Protein AF-A0A7C2ZSZ1-F1 (afdb_monomer)

Mean predicted aligned error: 20.66 Å

Foldseek 3Di:
DPPVVLVVQLVVLVVPHPNVVSVVVSVVVVVVVVVCVVPPDDDPDPVVVVVVLVVVLVVLVVVVVVLVVVVVVVVVVVVVVVVVVVVVVVVVVVVVPPDDDDPDDDDDDDPVVVPDPCVVVVVVVVVVVVVVVVVVVVVVCCVVVPPDDPDVVVVVSVVSVVCSVVVVVVSPD

Solvent-accessible surface area (backbone atoms only — not comparable to full-atom values): 10218 Å² total; per-residue (Å²): 124,69,66,68,57,52,52,54,52,45,57,54,34,50,74,80,36,56,72,67,57,21,50,50,51,52,52,50,52,51,52,52,53,49,50,49,65,77,55,58,78,78,78,75,56,67,66,61,52,50,51,52,50,50,54,50,53,53,53,51,52,54,51,50,54,54,53,50,51,56,50,51,54,53,52,52,51,52,52,51,50,52,52,50,52,53,54,51,52,52,53,57,56,61,70,66,66,76,71,91,74,83,88,73,92,69,97,70,85,68,73,74,73,76,73,62,96,53,60,72,60,53,53,51,50,50,54,50,51,48,53,51,49,53,50,52,51,50,52,49,48,43,66,70,71,47,84,81,82,55,67,69,55,51,56,49,52,51,50,51,50,51,48,50,54,63,50,51,62,72,72,71,116

Secondary structure (DSSP, 8-state):
-HHHHHHHHHHHHHHHS-HHHHHHHHHHHHHHHHHHHHSPPPPPPHHHHHHHHHHHHHHHHHHHHHHHHHHHHHHHHHHHHHHHHHHHHHHHHHHT-S------------GGGS--S-HHHHHHHHHHHHHHHHHHHHHHHHHHHT-SSSHHHHHHHHHHHHHHHHHHHHT--

Structure (mmCIF, N/CA/C/O backbone):
data_AF-A0A7C2ZSZ1-F1
#
_entry.id   AF-A0A7C2ZSZ1-F1
#
loop_
_atom_site.group_PDB
_atom_site.id
_atom_site.type_symbol
_atom_site.label_atom_id
_atom_site.label_alt_id
_atom_site.label_comp_id
_atom_site.label_asym_id
_atom_site.label_entity_id
_atom_site.label_seq_id
_atom_site.pdbx_PDB_ins_code
_atom_site.Cartn_x
_atom_site.Cartn_y
_atom_site.Cartn_z
_atom_site.occupancy
_atom_site.B_iso_or_equiv
_atom_site.auth_seq_id
_atom_site.auth_comp_id
_atom_site.auth_asym_id
_atom_site.auth_atom_id
_atom_site.pdbx_PDB_model_num
ATOM 1 N N . MET A 1 1 ? -9.958 -14.465 28.833 1.00 47.56 1 MET A N 1
ATOM 2 C CA . MET A 1 1 ? -8.990 -13.535 28.194 1.00 47.56 1 MET A CA 1
ATOM 3 C C . MET A 1 1 ? -9.354 -12.040 28.285 1.00 47.56 1 MET A C 1
ATOM 5 O O . MET A 1 1 ? -8.457 -11.227 28.121 1.00 47.56 1 MET A O 1
ATOM 9 N N . ASN A 1 2 ? -10.597 -11.634 28.590 1.00 56.22 2 ASN A N 1
ATOM 10 C CA . ASN A 1 2 ? -10.993 -10.209 28.562 1.00 56.22 2 ASN A CA 1
ATOM 11 C C . ASN A 1 2 ? -10.450 -9.321 29.703 1.00 56.22 2 ASN A C 1
ATOM 13 O O . ASN A 1 2 ? -10.264 -8.129 29.480 1.00 56.22 2 ASN A O 1
ATOM 17 N N . GLY A 1 3 ? -10.186 -9.866 30.898 1.00 60.19 3 GLY A N 1
ATOM 18 C CA . GLY A 1 3 ? -9.738 -9.066 32.053 1.00 60.19 3 GLY A CA 1
ATOM 19 C C . GLY A 1 3 ? -8.360 -8.429 31.850 1.00 60.19 3 GLY A C 1
ATOM 20 O O . GLY A 1 3 ? -8.205 -7.224 32.002 1.00 60.19 3 GLY A O 1
ATOM 21 N N . ARG A 1 4 ? -7.390 -9.218 31.366 1.00 63.03 4 ARG A N 1
ATOM 22 C CA . ARG A 1 4 ? -6.000 -8.774 31.156 1.00 63.03 4 ARG A CA 1
ATOM 23 C C . ARG A 1 4 ? -5.885 -7.625 30.141 1.00 63.03 4 ARG A C 1
ATOM 25 O O . ARG A 1 4 ? -5.038 -6.757 30.284 1.00 63.03 4 ARG A O 1
ATOM 32 N N . ASN A 1 5 ? -6.765 -7.594 29.138 1.00 64.50 5 ASN A N 1
ATOM 33 C CA . ASN A 1 5 ? -6.761 -6.550 28.111 1.00 64.50 5 ASN A CA 1
ATOM 34 C C . ASN A 1 5 ? -7.396 -5.232 28.608 1.00 64.50 5 ASN A C 1
ATOM 36 O O . ASN A 1 5 ? -6.980 -4.155 28.195 1.00 64.50 5 ASN A O 1
ATOM 40 N N . LYS A 1 6 ? -8.375 -5.302 29.527 1.00 68.56 6 LYS A N 1
ATOM 41 C CA . LYS A 1 6 ? -8.955 -4.111 30.174 1.00 68.56 6 LYS A CA 1
ATOM 42 C C . LYS A 1 6 ? -7.958 -3.438 31.121 1.00 68.56 6 LYS A C 1
ATOM 44 O O . LYS A 1 6 ? -7.851 -2.217 31.102 1.00 68.56 6 LYS A O 1
ATOM 49 N N . GLU A 1 7 ? -7.216 -4.235 31.890 1.00 64.38 7 GLU A N 1
ATOM 50 C CA . GLU A 1 7 ? -6.161 -3.758 32.795 1.00 64.38 7 GLU A CA 1
ATOM 51 C C . GLU A 1 7 ? -5.077 -2.981 32.028 1.00 64.38 7 GLU A C 1
ATOM 53 O O . GLU A 1 7 ? -4.732 -1.863 32.399 1.00 64.38 7 GLU A O 1
ATOM 58 N N . ASN A 1 8 ? -4.612 -3.531 30.899 1.00 80.69 8 ASN A N 1
ATOM 59 C CA . ASN A 1 8 ? -3.586 -2.903 30.061 1.00 80.69 8 ASN A CA 1
ATOM 60 C C . ASN A 1 8 ? -4.036 -1.553 29.484 1.00 80.69 8 ASN A C 1
ATOM 62 O O . ASN A 1 8 ? -3.243 -0.617 29.413 1.00 80.69 8 ASN A O 1
ATOM 66 N N . LEU A 1 9 ? -5.301 -1.442 29.068 1.00 84.75 9 LEU A N 1
ATOM 67 C CA . LEU A 1 9 ? -5.831 -0.208 28.485 1.00 84.75 9 LEU A CA 1
ATOM 68 C C . LEU A 1 9 ? -6.005 0.888 29.545 1.00 84.75 9 LEU A C 1
ATOM 70 O O . LEU A 1 9 ? -5.694 2.049 29.298 1.00 84.75 9 LEU A O 1
ATOM 74 N N . ARG A 1 10 ? -6.443 0.501 30.747 1.00 84.06 10 ARG A N 1
ATOM 75 C CA . ARG A 1 10 ? -6.543 1.403 31.894 1.00 84.06 10 ARG A CA 1
ATOM 76 C C . ARG A 1 10 ? -5.170 1.938 32.297 1.00 84.06 10 ARG A C 1
ATOM 78 O O . ARG A 1 10 ? -5.006 3.147 32.401 1.00 84.06 10 ARG A O 1
ATOM 85 N N . GLN A 1 11 ? -4.185 1.050 32.444 1.00 86.75 11 GLN A N 1
ATOM 86 C CA . GLN A 1 11 ? -2.807 1.441 32.748 1.00 86.75 11 GLN A CA 1
ATOM 87 C C . GLN A 1 11 ? -2.212 2.344 31.663 1.00 86.75 11 GLN A C 1
ATOM 89 O O . GLN A 1 11 ? -1.416 3.225 31.969 1.00 86.75 11 GLN A O 1
ATOM 94 N N . LEU A 1 12 ? -2.579 2.140 30.393 1.00 90.81 12 LEU A N 1
ATOM 95 C CA . LEU A 1 12 ? -2.165 3.026 29.310 1.00 90.81 12 LEU A CA 1
ATOM 96 C C . LEU A 1 12 ? -2.752 4.428 29.494 1.00 90.81 12 LEU A C 1
ATOM 98 O O . LEU A 1 12 ? -2.011 5.399 29.410 1.00 90.81 12 LEU A O 1
ATOM 102 N N . PHE A 1 13 ? -4.049 4.545 29.774 1.00 92.31 13 PHE A N 1
ATOM 103 C CA . PHE A 1 13 ? -4.675 5.850 29.975 1.00 92.31 13 PHE A CA 1
ATOM 104 C C . PHE A 1 13 ? -4.166 6.568 31.225 1.00 92.31 13 PHE A C 1
ATOM 106 O O . PHE A 1 13 ? -3.880 7.755 31.142 1.00 92.31 13 PH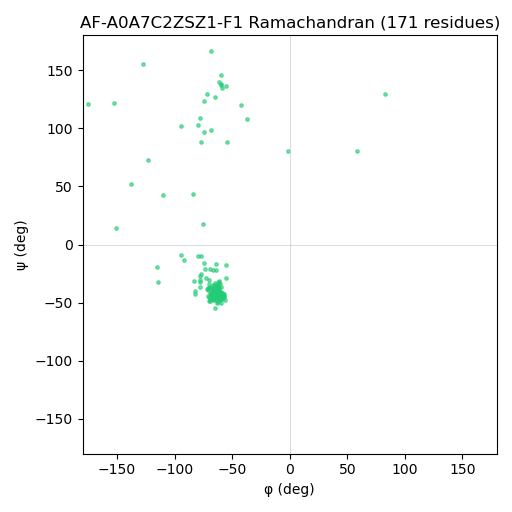E A O 1
ATOM 113 N N . GLU A 1 14 ? -3.951 5.863 32.336 1.00 91.31 14 GLU A N 1
ATOM 114 C CA . GLU A 1 14 ? -3.401 6.444 33.573 1.00 91.31 14 GLU A CA 1
ATOM 115 C C . GLU A 1 14 ? -1.958 6.979 33.409 1.00 91.31 14 GLU A C 1
ATOM 117 O O . GLU A 1 14 ? -1.510 7.779 34.226 1.00 91.31 14 GLU A O 1
ATOM 122 N N . LYS A 1 15 ? -1.224 6.596 32.348 1.00 93.06 15 LYS A N 1
ATOM 123 C CA . LYS A 1 15 ? 0.094 7.184 32.019 1.00 93.06 15 LYS A CA 1
ATOM 124 C C . LYS A 1 15 ? 0.011 8.563 31.366 1.00 93.06 15 LYS A C 1
ATOM 126 O O . LYS A 1 15 ? 0.985 9.308 31.421 1.00 93.06 15 LYS A O 1
ATOM 131 N N . PHE A 1 16 ? -1.102 8.873 30.708 1.00 92.31 16 PHE A N 1
ATOM 132 C CA . PHE A 1 16 ? -1.270 10.104 29.926 1.00 92.31 16 PHE A CA 1
ATOM 133 C C . PHE A 1 16 ? -2.345 11.032 30.495 1.00 92.31 16 PHE A C 1
ATOM 135 O O . PHE A 1 16 ? -2.360 12.216 30.171 1.00 92.31 16 PHE A O 1
ATOM 142 N N . LEU A 1 17 ? -3.242 10.498 31.321 1.00 92.12 17 LEU A N 1
ATOM 143 C CA . LEU A 1 17 ? -4.409 11.173 31.868 1.00 92.12 17 LEU A CA 1
ATOM 144 C C . LEU A 1 17 ? -4.432 11.023 33.387 1.00 92.12 17 LEU A C 1
ATOM 146 O O . LEU A 1 17 ? -3.906 10.058 33.943 1.00 92.12 17 LEU A O 1
ATOM 150 N N . ASN A 1 18 ? -5.099 11.955 34.063 1.00 92.62 18 ASN A N 1
ATOM 151 C CA . ASN A 1 18 ? -5.391 11.777 35.481 1.00 92.62 18 ASN A CA 1
ATOM 152 C C . ASN A 1 18 ? -6.408 10.636 35.694 1.00 92.62 18 ASN A C 1
ATOM 154 O O . ASN A 1 18 ? -7.047 10.154 34.757 1.00 92.62 18 ASN A O 1
ATOM 158 N N . SER A 1 19 ? -6.552 10.183 36.938 1.00 89.00 19 SER A N 1
ATOM 159 C CA . SER A 1 19 ? -7.360 9.005 37.278 1.00 89.00 19 SER A CA 1
ATOM 160 C C . SER A 1 19 ? -8.837 9.131 36.886 1.00 89.00 19 SER A C 1
ATOM 162 O O . SER A 1 19 ? -9.434 8.146 36.447 1.00 89.00 19 SER A O 1
ATOM 164 N N . GLU A 1 20 ? -9.428 10.322 37.005 1.00 91.44 20 GLU A N 1
ATOM 165 C CA . GLU A 1 20 ? -10.815 10.566 36.593 1.00 91.44 20 GLU A CA 1
ATOM 166 C C . GLU A 1 20 ? -10.969 10.500 35.072 1.00 91.44 20 GLU A C 1
ATOM 168 O O . GLU A 1 20 ? -11.811 9.754 34.571 1.00 91.44 20 GLU A O 1
ATOM 173 N N . GLN A 1 21 ? -10.097 11.186 34.331 1.00 91.69 21 GLN A N 1
ATOM 174 C CA . GLN A 1 21 ? -10.089 11.174 32.867 1.00 91.69 21 GLN A CA 1
ATOM 175 C C . GLN A 1 21 ? -9.804 9.777 32.302 1.00 91.69 21 GLN A C 1
ATOM 177 O O . GLN A 1 21 ? -10.426 9.360 31.326 1.00 91.69 21 GLN A O 1
ATOM 182 N N . ALA A 1 22 ? -8.897 9.016 32.919 1.00 91.69 22 ALA A N 1
ATOM 183 C CA . ALA A 1 22 ? -8.608 7.644 32.516 1.00 91.69 22 ALA A CA 1
ATOM 184 C C . ALA A 1 22 ? -9.824 6.724 32.718 1.00 91.69 22 ALA A C 1
ATOM 186 O O . ALA A 1 22 ? -10.103 5.860 31.881 1.00 91.69 22 ALA A O 1
ATOM 187 N N . ARG A 1 23 ? -10.581 6.926 33.804 1.00 90.88 23 ARG A N 1
ATOM 188 C CA . ARG A 1 23 ? -11.823 6.190 34.068 1.00 90.88 23 ARG A CA 1
ATOM 189 C C . ARG A 1 23 ? -12.914 6.549 33.062 1.00 90.88 23 ARG A C 1
ATOM 191 O O . ARG A 1 23 ? -13.552 5.649 32.522 1.00 90.88 23 ARG A O 1
ATOM 198 N N . GLU A 1 24 ? -13.086 7.832 32.767 1.00 94.19 24 GLU A N 1
ATOM 199 C CA . GLU A 1 24 ? -14.035 8.296 31.754 1.00 94.19 24 GLU A CA 1
ATOM 200 C C . GLU A 1 24 ? -13.687 7.750 30.359 1.00 94.19 24 GLU A C 1
ATOM 202 O O . GLU A 1 24 ? -14.552 7.230 29.653 1.00 94.19 24 GLU A O 1
ATOM 207 N N . ALA A 1 25 ? -12.406 7.770 29.979 1.00 91.81 25 ALA A N 1
ATOM 208 C CA . ALA A 1 25 ? -11.930 7.196 28.724 1.00 91.81 25 ALA A CA 1
ATOM 209 C C . ALA A 1 25 ? -12.222 5.688 28.629 1.00 91.81 25 ALA A C 1
ATOM 211 O O . ALA A 1 25 ? -12.662 5.205 27.582 1.00 91.81 25 ALA A O 1
ATOM 212 N N . MET A 1 26 ? -12.041 4.939 29.722 1.00 93.38 26 MET A N 1
ATOM 213 C CA . MET A 1 26 ? -12.389 3.515 29.784 1.00 93.38 26 MET A CA 1
ATOM 214 C C . MET A 1 26 ? -13.887 3.269 29.586 1.00 93.38 26 MET A C 1
ATOM 216 O O . MET A 1 26 ? -14.264 2.380 28.812 1.00 93.38 26 MET A O 1
ATOM 220 N N . ASP A 1 27 ? -14.736 4.064 30.236 1.00 93.56 27 ASP A N 1
ATOM 221 C CA . ASP A 1 27 ? -16.189 3.981 30.079 1.00 93.56 27 ASP A CA 1
ATOM 222 C C . ASP A 1 27 ? -16.614 4.321 28.646 1.00 93.56 27 ASP A C 1
ATOM 224 O O . ASP A 1 27 ? -17.438 3.613 28.061 1.00 93.56 27 ASP A O 1
ATOM 228 N N . ASN A 1 28 ? -16.001 5.335 28.034 1.00 93.81 28 ASN A N 1
ATOM 229 C CA . ASN A 1 28 ? -16.252 5.705 26.642 1.00 93.81 28 ASN A CA 1
ATOM 230 C C . ASN A 1 28 ? -15.844 4.593 25.669 1.00 93.81 28 ASN A C 1
ATOM 232 O O . ASN A 1 28 ? -16.615 4.248 24.773 1.00 93.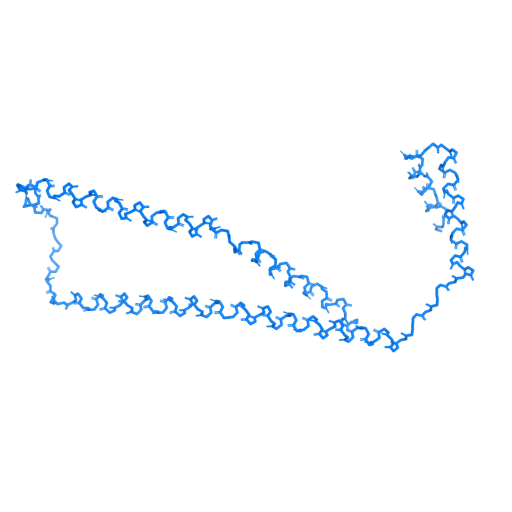81 28 ASN A O 1
ATOM 236 N N . VAL A 1 29 ? -14.684 3.959 25.870 1.00 92.69 29 VAL A N 1
ATOM 237 C CA . VAL A 1 29 ? -14.262 2.799 25.068 1.00 92.69 29 VAL A CA 1
ATOM 238 C C . VAL A 1 29 ? -15.239 1.636 25.232 1.00 92.69 29 VAL A C 1
ATOM 240 O O . VAL A 1 29 ? -15.558 0.949 24.257 1.00 92.69 29 VAL A O 1
ATOM 243 N N . GLN A 1 30 ? -15.733 1.393 26.447 1.00 91.38 30 GLN A N 1
ATOM 244 C CA . GLN A 1 30 ? -16.696 0.326 26.692 1.00 91.38 30 GLN A CA 1
ATOM 245 C C . GLN A 1 30 ? -18.044 0.612 26.014 1.00 91.38 30 GLN A C 1
ATOM 247 O O . GLN A 1 30 ? -18.576 -0.284 25.355 1.00 91.38 30 GLN A O 1
ATOM 252 N N . LYS A 1 31 ? -18.547 1.850 26.093 1.00 94.00 31 LYS A N 1
ATOM 253 C CA . LYS A 1 31 ? -19.753 2.295 25.376 1.00 94.00 31 LYS A CA 1
ATOM 254 C C . LYS A 1 31 ? -19.584 2.184 23.862 1.00 94.00 31 LYS A C 1
ATOM 256 O O . LYS A 1 31 ? -20.427 1.590 23.202 1.00 94.00 31 LYS A O 1
ATOM 261 N N . ALA A 1 32 ? -18.465 2.654 23.310 1.00 91.25 32 ALA A N 1
ATOM 262 C CA . ALA A 1 32 ? -18.178 2.536 21.881 1.00 91.25 32 ALA A CA 1
ATOM 263 C C . ALA A 1 32 ? -18.160 1.068 21.424 1.00 91.25 32 ALA A C 1
ATOM 265 O O . ALA A 1 32 ? -18.759 0.715 20.411 1.00 91.25 32 ALA A O 1
ATOM 266 N N . ARG A 1 33 ? -17.535 0.174 22.203 1.00 89.69 33 ARG A N 1
ATOM 267 C CA . ARG A 1 33 ? -17.544 -1.272 21.920 1.00 89.69 33 ARG A CA 1
ATOM 268 C C . ARG A 1 33 ? -18.942 -1.873 21.958 1.00 89.69 33 ARG A C 1
ATOM 270 O O . ARG A 1 33 ? -19.208 -2.796 21.195 1.00 89.69 33 ARG A O 1
ATOM 277 N N . GLN A 1 34 ? -19.795 -1.404 22.861 1.00 93.50 34 GLN A N 1
ATOM 278 C CA . GLN A 1 34 ? -21.183 -1.836 22.921 1.00 93.50 34 GLN A CA 1
ATOM 279 C C . GLN A 1 34 ? -21.946 -1.379 21.672 1.00 93.50 34 GLN A C 1
ATOM 281 O O . GLN A 1 34 ? -22.538 -2.220 21.003 1.00 93.50 34 GLN A O 1
ATOM 286 N N . ILE A 1 35 ? -21.804 -0.110 21.276 1.00 93.12 35 ILE A N 1
ATOM 287 C CA . ILE A 1 35 ? -22.406 0.435 20.049 1.00 93.12 35 ILE A CA 1
ATOM 288 C C . ILE A 1 35 ? -21.972 -0.370 18.818 1.00 93.12 35 ILE A C 1
ATOM 290 O O . ILE A 1 35 ? -22.817 -0.794 18.042 1.00 93.12 35 ILE A O 1
ATOM 294 N N . PHE A 1 36 ? -20.678 -0.664 18.655 1.00 89.50 36 PHE A N 1
ATOM 295 C CA . PHE A 1 36 ? -20.200 -1.450 17.508 1.00 89.50 36 PHE A CA 1
ATOM 296 C C . PHE A 1 36 ? -20.676 -2.909 17.500 1.00 89.50 36 PHE A C 1
ATOM 298 O O . PHE A 1 36 ? -20.669 -3.549 16.450 1.00 89.50 36 PHE A O 1
ATOM 305 N N . ARG A 1 37 ? -21.053 -3.462 18.658 1.00 89.94 37 ARG A N 1
ATOM 306 C CA . ARG A 1 37 ? -21.640 -4.808 18.748 1.00 89.94 37 ARG A CA 1
ATOM 307 C C . ARG A 1 37 ? -23.126 -4.802 18.431 1.00 89.94 37 ARG A C 1
ATOM 309 O O . ARG A 1 37 ? -23.595 -5.735 17.791 1.00 89.94 37 ARG A O 1
ATOM 316 N N . GLU A 1 38 ? -23.838 -3.784 18.900 1.00 94.12 38 GLU A N 1
ATOM 317 C CA . GLU A 1 38 ? -25.269 -3.604 18.646 1.00 94.12 38 GLU A CA 1
ATOM 318 C C . GLU A 1 38 ? -25.530 -3.214 17.186 1.00 94.12 38 GLU A C 1
ATOM 320 O O . GLU A 1 38 ? -26.468 -3.714 16.570 1.00 94.12 38 GLU A O 1
ATOM 325 N N . TYR A 1 39 ? -24.647 -2.398 16.610 1.00 90.75 39 TYR A N 1
ATOM 326 C CA . TYR A 1 39 ? -24.720 -1.902 15.239 1.00 90.75 39 TYR A CA 1
ATOM 327 C C . TYR A 1 39 ? -23.446 -2.284 14.474 1.00 90.75 39 TYR A C 1
ATOM 329 O O . TYR A 1 39 ? -22.583 -1.433 14.229 1.00 90.75 39 TYR A O 1
ATOM 337 N N . PRO A 1 40 ? -23.277 -3.571 14.115 1.00 86.06 40 PRO A N 1
ATOM 338 C CA . PRO A 1 40 ? -22.135 -3.986 13.320 1.00 86.06 40 PRO A CA 1
ATOM 339 C C . PRO A 1 40 ? -22.173 -3.281 11.963 1.00 86.06 40 PRO A C 1
ATOM 341 O O . PRO A 1 40 ? -23.232 -3.151 11.346 1.00 86.06 40 PRO A O 1
ATOM 344 N N . ALA A 1 41 ? -21.007 -2.847 11.483 1.00 84.75 41 ALA A N 1
ATOM 345 C CA . ALA A 1 41 ? -20.905 -2.261 10.154 1.00 84.75 41 ALA A CA 1
ATOM 346 C C . ALA A 1 41 ? -21.466 -3.244 9.106 1.00 84.75 41 ALA A C 1
ATOM 348 O O . ALA A 1 41 ? -21.173 -4.447 9.182 1.00 84.75 41 ALA A O 1
ATOM 349 N N . PRO A 1 42 ? -22.262 -2.765 8.133 1.00 85.56 42 PRO A N 1
ATOM 350 C CA . PRO A 1 42 ? -22.760 -3.623 7.073 1.00 85.56 42 PRO A CA 1
ATOM 351 C C . PRO A 1 42 ? -21.571 -4.237 6.337 1.00 85.56 42 PRO A C 1
ATOM 353 O O . PRO A 1 42 ? -20.586 -3.557 6.034 1.00 85.56 42 PRO A O 1
ATOM 356 N N . LYS A 1 43 ? -21.642 -5.544 6.068 1.00 85.06 43 LYS A N 1
ATOM 357 C CA . LYS A 1 43 ? -20.605 -6.196 5.269 1.00 85.06 43 LYS A CA 1
ATOM 358 C C . LYS A 1 43 ? -20.658 -5.599 3.862 1.00 85.06 43 LYS A C 1
ATOM 360 O O . LYS A 1 43 ? -21.742 -5.590 3.278 1.00 85.06 43 LYS A O 1
ATOM 365 N N . PRO A 1 44 ? -19.530 -5.106 3.323 1.00 84.00 44 PRO A N 1
ATOM 366 C CA . PRO A 1 44 ? -19.503 -4.637 1.951 1.00 84.00 44 PRO A CA 1
ATOM 367 C C . PRO A 1 44 ? -19.874 -5.787 1.018 1.00 84.00 44 PRO A C 1
ATOM 369 O O . PRO A 1 44 ? -19.554 -6.952 1.282 1.00 84.00 44 PRO A O 1
ATOM 372 N N . ASP A 1 45 ? -20.562 -5.443 -0.062 1.00 90.44 45 ASP A N 1
ATOM 373 C CA . ASP A 1 45 ? -20.927 -6.405 -1.085 1.00 90.44 45 ASP A CA 1
ATOM 374 C C . ASP A 1 45 ? -19.672 -7.059 -1.695 1.00 90.44 45 ASP A C 1
ATOM 376 O O . ASP A 1 45 ? -18.647 -6.410 -1.932 1.00 90.44 45 ASP A O 1
ATOM 380 N N . LYS A 1 46 ? -19.740 -8.375 -1.913 1.00 91.12 46 LYS A N 1
ATOM 381 C CA . LYS A 1 46 ? -18.608 -9.158 -2.418 1.00 91.12 46 LYS A CA 1
ATOM 382 C C . LYS A 1 46 ? -18.260 -8.763 -3.849 1.00 91.12 46 LYS A C 1
ATOM 384 O O . LYS A 1 46 ? -17.074 -8.768 -4.183 1.00 91.12 46 LYS A O 1
ATOM 389 N N . GLU A 1 47 ? -19.254 -8.412 -4.666 1.00 91.06 47 GLU A N 1
ATOM 390 C CA . GLU A 1 47 ? -19.017 -7.962 -6.041 1.00 91.06 47 GLU A CA 1
ATOM 391 C C . GLU A 1 47 ? -18.322 -6.601 -6.045 1.00 91.06 47 GLU A C 1
ATOM 393 O O . GLU A 1 47 ? -17.312 -6.437 -6.730 1.00 91.06 47 GLU A O 1
ATOM 398 N N . LEU A 1 48 ? -18.762 -5.670 -5.191 1.00 89.75 48 LEU A N 1
ATOM 399 C CA . LEU A 1 48 ? -18.076 -4.390 -4.995 1.00 89.75 48 LEU A CA 1
ATOM 400 C C . LEU A 1 48 ? -16.610 -4.570 -4.562 1.00 89.75 48 LEU A C 1
ATOM 402 O O . LEU A 1 48 ? -15.718 -3.914 -5.102 1.00 89.75 48 LEU A O 1
ATOM 406 N N . ILE A 1 49 ? -16.334 -5.472 -3.612 1.00 90.38 49 ILE A N 1
ATOM 407 C CA . ILE A 1 49 ? -14.955 -5.774 -3.193 1.00 90.38 49 ILE A CA 1
ATOM 408 C C . ILE A 1 49 ? -14.140 -6.318 -4.369 1.00 90.38 49 ILE A C 1
ATOM 410 O O . ILE A 1 49 ? -13.000 -5.894 -4.571 1.00 90.38 49 ILE A O 1
ATOM 414 N N . ALA A 1 50 ? -14.697 -7.258 -5.134 1.00 89.69 50 ALA A N 1
ATOM 415 C CA . ALA A 1 50 ? -14.017 -7.848 -6.280 1.00 89.69 50 ALA A CA 1
ATOM 416 C C . ALA A 1 50 ? -13.710 -6.795 -7.358 1.00 89.69 50 ALA A C 1
ATOM 418 O O . ALA A 1 50 ? -12.582 -6.740 -7.846 1.00 89.69 50 ALA A O 1
ATOM 419 N N . ASP A 1 51 ? -14.660 -5.911 -7.670 1.00 92.50 51 ASP A N 1
ATOM 420 C CA . ASP A 1 51 ? -14.468 -4.820 -8.630 1.00 92.50 51 ASP A CA 1
ATOM 421 C C . ASP A 1 51 ? -13.366 -3.849 -8.178 1.00 92.50 51 ASP A C 1
ATOM 423 O O . ASP A 1 51 ? -12.463 -3.516 -8.952 1.00 92.50 51 ASP A O 1
ATOM 427 N N . ILE A 1 52 ? -13.362 -3.456 -6.899 1.00 89.25 52 ILE A N 1
ATOM 428 C CA . ILE A 1 52 ? -12.300 -2.614 -6.331 1.00 89.25 52 ILE A CA 1
ATOM 429 C C . ILE A 1 52 ? -10.939 -3.314 -6.437 1.00 89.25 52 ILE A C 1
ATOM 431 O O . ILE A 1 52 ? -9.973 -2.701 -6.898 1.00 89.25 52 ILE A O 1
ATOM 435 N N . LYS A 1 53 ? -10.850 -4.603 -6.079 1.00 89.25 53 LYS A N 1
ATOM 436 C CA . LYS A 1 53 ? -9.607 -5.384 -6.203 1.00 89.25 53 LYS A CA 1
ATOM 437 C C . LYS A 1 53 ? -9.108 -5.428 -7.646 1.00 89.25 53 LYS A C 1
ATOM 439 O O . LYS A 1 53 ? -7.924 -5.200 -7.889 1.00 89.25 53 LYS A O 1
ATOM 444 N N . VAL A 1 54 ? -9.997 -5.653 -8.614 1.00 89.44 54 VAL A N 1
ATOM 445 C CA . VAL A 1 54 ? -9.652 -5.663 -10.045 1.00 89.44 54 VAL A CA 1
ATOM 446 C C . VAL A 1 54 ? -9.162 -4.290 -10.507 1.00 89.44 54 VAL A C 1
ATOM 448 O O . VAL A 1 54 ? -8.162 -4.204 -11.228 1.00 89.44 54 VAL A O 1
ATOM 451 N N . LYS A 1 55 ? -9.819 -3.203 -10.084 1.00 86.19 55 LYS A N 1
ATOM 452 C CA . LYS A 1 55 ? -9.392 -1.827 -10.392 1.00 86.19 55 LYS A CA 1
ATOM 453 C C . LYS A 1 55 ? -7.995 -1.536 -9.846 1.00 86.19 55 LYS A C 1
ATOM 455 O O . LYS A 1 55 ? -7.157 -1.023 -10.589 1.00 86.19 55 LYS A O 1
ATOM 460 N N . ILE A 1 56 ? -7.724 -1.919 -8.597 1.00 81.00 56 ILE A N 1
ATOM 461 C CA . ILE A 1 56 ? -6.409 -1.762 -7.962 1.00 81.00 56 ILE A CA 1
ATOM 462 C C . ILE A 1 56 ? -5.355 -2.589 -8.705 1.00 81.00 56 ILE A C 1
ATOM 464 O O . ILE A 1 56 ? -4.337 -2.040 -9.125 1.00 81.00 56 ILE A O 1
ATOM 468 N N . ALA A 1 57 ? -5.614 -3.875 -8.957 1.00 82.44 57 ALA A N 1
ATOM 469 C CA . ALA A 1 57 ? -4.683 -4.753 -9.664 1.00 82.44 57 ALA A CA 1
ATOM 470 C C . ALA A 1 57 ? -4.323 -4.205 -11.057 1.00 82.44 57 ALA A C 1
ATOM 472 O O . ALA A 1 57 ? -3.154 -4.171 -11.445 1.00 82.44 57 ALA A O 1
ATOM 473 N N . ARG A 1 58 ? -5.315 -3.697 -11.799 1.00 80.00 58 ARG A N 1
ATOM 474 C CA . ARG A 1 58 ? -5.101 -3.084 -13.118 1.00 80.00 58 ARG A CA 1
ATOM 475 C C . ARG A 1 58 ? -4.276 -1.799 -13.035 1.00 80.00 58 ARG A C 1
ATOM 477 O O . ARG A 1 58 ? -3.414 -1.579 -13.888 1.00 80.00 58 ARG A O 1
ATOM 484 N N . ALA A 1 59 ? -4.527 -0.954 -12.036 1.00 77.25 59 ALA A N 1
ATOM 485 C CA . ALA A 1 59 ? -3.756 0.268 -11.818 1.00 77.25 59 ALA A CA 1
ATOM 486 C C . ALA A 1 59 ? -2.289 -0.045 -11.476 1.00 77.25 59 ALA A C 1
ATOM 488 O O . ALA A 1 59 ? -1.382 0.555 -12.059 1.00 77.25 59 ALA A O 1
ATOM 489 N N . LEU A 1 60 ? -2.053 -1.038 -10.613 1.00 76.06 60 LEU A N 1
ATOM 490 C CA . LEU A 1 60 ? -0.711 -1.493 -10.243 1.00 76.06 60 LEU A CA 1
ATOM 491 C C . LEU A 1 60 ? 0.050 -2.076 -11.441 1.00 76.06 60 LEU A C 1
ATOM 493 O O . LEU A 1 60 ? 1.202 -1.709 -11.669 1.00 76.06 60 LEU A O 1
ATOM 497 N N . LEU A 1 61 ? -0.599 -2.910 -12.261 1.00 74.69 61 LEU A N 1
ATOM 498 C CA . LEU A 1 61 ? 0.007 -3.467 -13.477 1.00 74.69 61 LEU A CA 1
ATOM 499 C C . LEU A 1 61 ? 0.446 -2.373 -14.457 1.00 74.69 61 LEU A C 1
ATOM 501 O O . LEU A 1 61 ? 1.569 -2.407 -14.960 1.00 74.69 61 LEU A O 1
ATOM 505 N N . ARG A 1 62 ? -0.410 -1.372 -14.701 1.00 73.69 62 ARG A N 1
ATOM 506 C CA . ARG A 1 62 ? -0.068 -0.233 -15.570 1.00 73.69 62 ARG A CA 1
ATOM 507 C C . ARG A 1 62 ? 1.126 0.550 -15.029 1.00 73.69 62 ARG A C 1
ATOM 509 O O . ARG A 1 62 ? 2.023 0.892 -15.797 1.00 73.69 62 ARG A O 1
ATOM 516 N N . ARG A 1 63 ? 1.166 0.796 -13.715 1.00 72.31 63 ARG A N 1
ATOM 517 C CA . ARG A 1 63 ? 2.288 1.489 -13.067 1.00 72.31 63 ARG A CA 1
ATOM 518 C C . ARG A 1 63 ? 3.590 0.695 -13.206 1.00 72.31 63 ARG A C 1
ATOM 520 O O . ARG A 1 63 ? 4.596 1.271 -13.612 1.00 72.31 63 ARG A O 1
ATOM 527 N N . LYS A 1 64 ? 3.548 -0.626 -12.991 1.00 72.00 64 LYS A N 1
ATOM 528 C CA . LYS A 1 64 ? 4.704 -1.526 -13.138 1.00 72.00 64 LYS A CA 1
ATOM 529 C C . LYS A 1 64 ? 5.269 -1.520 -14.560 1.00 72.00 64 LYS A C 1
ATOM 531 O O . LYS A 1 64 ? 6.472 -1.358 -14.739 1.00 72.00 64 LYS A O 1
ATOM 536 N N . VAL A 1 65 ? 4.414 -1.648 -15.577 1.00 72.44 65 VAL A N 1
ATOM 537 C CA . VAL A 1 65 ? 4.848 -1.653 -16.988 1.00 72.44 65 VAL A CA 1
ATOM 538 C C . VAL A 1 65 ? 5.490 -0.321 -17.379 1.00 72.44 65 VAL A C 1
ATOM 540 O O . VAL A 1 65 ? 6.518 -0.308 -18.056 1.00 72.44 65 VAL A O 1
ATOM 543 N N . ASN A 1 66 ? 4.922 0.801 -16.935 1.00 71.25 66 ASN A N 1
ATOM 544 C CA . ASN A 1 66 ? 5.454 2.125 -17.252 1.00 71.25 66 ASN A CA 1
ATOM 545 C C . ASN A 1 66 ? 6.806 2.385 -16.571 1.00 71.25 66 ASN A C 1
ATOM 547 O O . ASN A 1 66 ? 7.726 2.882 -17.223 1.00 71.25 66 ASN A O 1
ATOM 551 N N . ALA A 1 67 ? 6.949 2.003 -15.297 1.00 71.75 67 ALA A N 1
ATOM 552 C CA . ALA A 1 67 ? 8.219 2.092 -14.579 1.00 71.75 67 ALA A CA 1
ATOM 553 C C . ALA A 1 67 ? 9.298 1.224 -15.249 1.00 71.75 67 ALA A C 1
ATOM 555 O O . ALA A 1 67 ? 10.388 1.711 -15.552 1.00 71.75 67 ALA A O 1
ATOM 556 N N . PHE A 1 68 ? 8.961 -0.025 -15.587 1.00 73.00 68 PHE A N 1
ATOM 557 C CA . PHE A 1 68 ? 9.889 -0.949 -16.239 1.00 73.00 68 PHE A CA 1
ATOM 558 C C . PHE A 1 68 ? 10.340 -0.450 -17.617 1.00 73.00 68 PHE A C 1
ATOM 560 O O . PHE A 1 68 ? 11.533 -0.440 -17.910 1.00 73.00 68 PHE A O 1
ATOM 567 N N . ARG A 1 69 ? 9.410 0.046 -18.449 1.00 73.94 69 ARG A N 1
ATOM 568 C CA . ARG A 1 69 ? 9.748 0.650 -19.750 1.00 73.94 69 ARG A CA 1
ATOM 569 C C . ARG A 1 69 ? 10.722 1.811 -19.592 1.00 73.94 69 ARG A C 1
ATOM 571 O O . ARG A 1 69 ? 11.703 1.883 -20.324 1.00 73.94 69 ARG A O 1
ATOM 578 N N . ARG A 1 70 ? 10.489 2.704 -18.627 1.00 72.38 70 ARG A N 1
ATOM 579 C CA . ARG A 1 70 ? 11.360 3.867 -18.403 1.00 72.38 70 ARG A CA 1
ATOM 580 C C . ARG A 1 70 ? 12.783 3.455 -18.010 1.00 72.38 70 ARG A C 1
ATOM 582 O O . ARG A 1 70 ? 13.733 4.086 -18.465 1.00 72.38 70 ARG A O 1
ATOM 589 N N . ILE A 1 71 ? 12.937 2.398 -17.213 1.00 74.62 71 ILE A N 1
ATOM 590 C CA . ILE A 1 71 ? 14.251 1.844 -16.844 1.00 74.62 71 ILE A CA 1
ATOM 591 C C . ILE A 1 71 ? 14.916 1.171 -18.052 1.00 74.62 71 ILE A C 1
ATOM 593 O O . ILE A 1 71 ? 16.090 1.425 -18.327 1.00 74.62 71 ILE A O 1
ATOM 597 N N . ALA A 1 72 ? 14.168 0.370 -18.813 1.00 72.12 72 ALA A N 1
ATOM 598 C CA . ALA A 1 72 ? 14.674 -0.306 -20.007 1.00 72.12 72 ALA A CA 1
ATOM 599 C C . ALA A 1 72 ? 15.202 0.690 -21.057 1.00 72.12 72 ALA A C 1
ATOM 601 O O . ALA A 1 72 ? 16.285 0.499 -21.600 1.00 72.12 72 ALA A O 1
ATOM 602 N N . TYR A 1 73 ? 14.503 1.806 -21.291 1.00 73.44 73 TYR A N 1
ATOM 603 C CA . TYR A 1 73 ? 14.982 2.834 -22.222 1.00 73.44 73 TYR A CA 1
ATOM 604 C C . TYR A 1 73 ? 16.246 3.547 -21.732 1.00 73.44 73 TYR A C 1
ATOM 606 O O . TYR A 1 73 ? 17.152 3.798 -22.524 1.00 73.44 73 TYR A O 1
ATOM 614 N N . LYS A 1 74 ? 16.343 3.851 -20.431 1.00 72.12 74 LYS A N 1
ATOM 615 C CA . LYS A 1 74 ? 17.546 4.481 -19.866 1.00 72.12 74 LYS A CA 1
ATOM 616 C C . LYS A 1 74 ? 18.761 3.556 -19.945 1.00 72.12 74 LYS A C 1
ATOM 618 O O . LYS A 1 74 ? 19.837 3.995 -20.331 1.00 72.12 74 LYS A O 1
ATOM 623 N N . THR A 1 75 ? 18.586 2.281 -19.610 1.00 72.56 75 THR A N 1
ATOM 624 C CA . THR A 1 75 ? 19.666 1.283 -19.676 1.00 72.56 75 THR A CA 1
ATOM 625 C C . THR A 1 75 ? 20.105 1.013 -21.113 1.00 72.56 75 THR A C 1
ATOM 627 O O . THR A 1 75 ? 21.304 0.958 -21.373 1.00 72.56 75 THR A O 1
ATOM 630 N N . ALA A 1 76 ? 19.166 0.950 -22.062 1.00 72.62 76 ALA A N 1
ATOM 631 C CA . ALA A 1 76 ? 19.483 0.832 -23.483 1.00 72.62 76 ALA A CA 1
ATOM 632 C C . ALA A 1 76 ? 20.300 2.027 -24.004 1.00 72.62 76 ALA A C 1
ATOM 634 O O . ALA A 1 76 ? 21.259 1.828 -24.744 1.00 72.62 76 ALA A O 1
ATOM 635 N N . ALA A 1 77 ? 19.971 3.256 -23.588 1.00 73.44 77 ALA A N 1
ATOM 636 C CA . ALA A 1 77 ? 20.728 4.447 -23.974 1.00 73.44 77 ALA A CA 1
ATOM 637 C C . ALA A 1 77 ? 22.171 4.424 -23.437 1.00 73.44 77 ALA A C 1
ATOM 639 O O . ALA A 1 77 ? 23.104 4.723 -24.179 1.00 73.44 77 ALA A O 1
ATOM 640 N N . VAL A 1 78 ? 22.367 4.008 -22.180 1.00 78.31 78 VAL A N 1
ATOM 641 C CA . VAL A 1 78 ? 23.707 3.852 -21.585 1.00 78.31 78 VAL A CA 1
ATOM 642 C C . VAL A 1 78 ? 24.506 2.768 -22.311 1.00 78.31 78 VAL A C 1
ATOM 644 O O . VAL A 1 78 ? 25.658 2.994 -22.672 1.00 78.31 78 VAL A O 1
ATOM 647 N N . ALA A 1 79 ? 23.895 1.613 -22.587 1.00 75.25 79 ALA A N 1
ATOM 648 C CA . ALA A 1 79 ? 24.547 0.540 -23.334 1.00 75.25 79 ALA A CA 1
ATOM 649 C C . ALA A 1 79 ? 24.943 0.989 -24.752 1.00 75.25 79 ALA A C 1
ATOM 651 O O . ALA A 1 79 ? 26.060 0.727 -25.189 1.00 75.25 79 ALA A O 1
ATOM 652 N N . ALA A 1 80 ? 24.066 1.717 -25.450 1.00 79.44 80 ALA A N 1
ATOM 653 C CA . ALA A 1 80 ? 24.360 2.264 -26.771 1.00 79.44 80 ALA A CA 1
ATOM 654 C C . ALA A 1 80 ? 25.518 3.275 -26.738 1.00 79.44 80 ALA A C 1
ATOM 656 O O . ALA A 1 80 ? 26.401 3.210 -27.589 1.00 79.44 80 ALA A O 1
ATOM 657 N N . ALA A 1 81 ? 25.559 4.164 -25.741 1.00 78.94 81 ALA A N 1
ATOM 658 C CA . ALA A 1 81 ? 26.663 5.105 -25.566 1.00 78.94 81 ALA A CA 1
ATOM 659 C C . ALA A 1 81 ? 27.998 4.380 -25.331 1.00 78.94 81 ALA A C 1
ATOM 661 O O . ALA A 1 81 ? 28.991 4.713 -25.971 1.00 78.94 81 ALA A O 1
ATOM 662 N N . LEU A 1 82 ? 28.016 3.338 -24.493 1.00 82.38 82 LEU A N 1
ATOM 663 C CA . LEU A 1 82 ? 29.212 2.520 -24.267 1.00 82.38 82 LEU A CA 1
ATOM 664 C C . LEU A 1 82 ? 29.679 1.808 -25.544 1.00 82.38 82 LEU A C 1
ATOM 666 O O . LEU A 1 82 ? 30.876 1.782 -25.826 1.00 82.38 82 LEU A O 1
ATOM 670 N N . ILE A 1 83 ? 28.754 1.276 -26.349 1.00 84.44 83 ILE A N 1
ATOM 671 C CA . ILE A 1 83 ? 29.078 0.661 -27.647 1.00 84.44 83 ILE A CA 1
ATOM 672 C C . ILE A 1 83 ? 29.668 1.700 -28.611 1.00 84.44 83 ILE A C 1
ATOM 674 O O . ILE A 1 83 ? 30.646 1.417 -29.298 1.00 84.44 83 ILE A O 1
ATOM 678 N N . LEU A 1 84 ? 29.113 2.914 -28.655 1.00 82.44 84 LEU A N 1
ATOM 679 C CA . LEU A 1 84 ? 29.636 3.985 -29.505 1.00 82.44 84 LEU A CA 1
ATOM 680 C C . LEU A 1 84 ? 31.026 4.444 -29.056 1.00 82.44 84 LEU A C 1
ATOM 682 O O . LEU A 1 84 ? 31.920 4.546 -29.891 1.00 82.44 84 LEU A O 1
ATOM 686 N N . ILE A 1 85 ? 31.229 4.666 -27.755 1.00 81.75 85 ILE A N 1
ATOM 687 C CA . ILE A 1 85 ? 32.527 5.064 -27.191 1.00 81.75 85 ILE A CA 1
ATOM 688 C C . ILE A 1 85 ? 33.574 3.992 -27.493 1.00 81.75 85 ILE A C 1
ATOM 690 O O . ILE A 1 85 ? 34.616 4.301 -28.060 1.00 81.75 85 ILE A O 1
ATOM 694 N N . THR A 1 86 ? 33.275 2.723 -27.204 1.00 78.56 86 THR A N 1
ATOM 695 C CA . THR A 1 86 ? 34.201 1.614 -27.482 1.00 78.56 86 THR A CA 1
ATOM 696 C C . THR A 1 86 ? 34.511 1.479 -28.973 1.00 78.56 86 THR A C 1
ATOM 698 O O . THR A 1 86 ? 35.676 1.325 -29.336 1.00 78.56 86 THR A O 1
ATOM 701 N N . ALA A 1 87 ? 33.520 1.614 -29.858 1.00 77.44 87 ALA A N 1
ATOM 702 C CA . ALA A 1 87 ? 33.741 1.578 -31.303 1.00 77.44 87 ALA A CA 1
ATOM 703 C C . ALA A 1 87 ? 34.610 2.747 -31.807 1.00 77.44 87 ALA A C 1
ATOM 705 O O . ALA A 1 87 ? 35.465 2.548 -32.674 1.00 77.44 87 ALA A O 1
ATOM 706 N N . ILE A 1 88 ? 34.416 3.956 -31.269 1.00 79.44 88 ILE A N 1
ATOM 707 C CA . ILE A 1 88 ? 35.234 5.131 -31.604 1.00 79.44 88 ILE A CA 1
ATOM 708 C C . ILE A 1 88 ? 36.665 4.942 -31.092 1.00 79.44 88 ILE A C 1
ATOM 710 O O . ILE A 1 88 ? 37.605 5.167 -31.853 1.00 79.44 88 ILE A O 1
ATOM 714 N N . SER A 1 89 ? 36.844 4.466 -29.856 1.00 71.50 89 SER A N 1
ATOM 715 C CA . SER A 1 89 ? 38.163 4.171 -29.289 1.00 71.50 89 SER A CA 1
ATOM 716 C C . SER A 1 89 ? 38.918 3.136 -30.123 1.00 71.50 89 SER A C 1
ATOM 718 O O . SER A 1 89 ? 40.074 3.367 -30.467 1.00 71.50 89 SER A O 1
ATOM 720 N N . VAL A 1 90 ? 38.271 2.036 -30.527 1.00 73.44 90 VAL A N 1
ATOM 721 C CA . VAL A 1 90 ? 38.906 1.011 -31.376 1.00 73.44 90 VAL A CA 1
ATOM 722 C C . VAL A 1 90 ? 39.315 1.589 -32.731 1.00 73.44 90 VAL A C 1
ATOM 724 O O . VAL A 1 90 ? 40.453 1.391 -33.150 1.00 73.44 90 VAL A O 1
ATOM 727 N N . LYS A 1 91 ? 38.44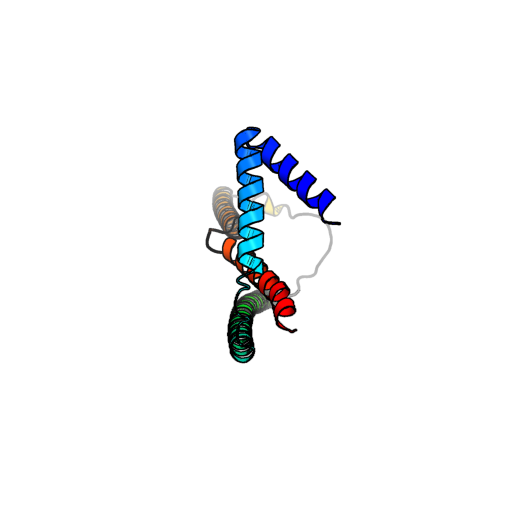9 2.372 -33.392 1.00 71.31 91 LYS A N 1
ATOM 728 C CA . LYS A 1 91 ? 38.793 3.012 -34.674 1.00 71.31 91 LYS A CA 1
ATOM 729 C C . LYS A 1 91 ? 39.920 4.041 -34.555 1.00 71.31 91 LYS A C 1
ATOM 731 O O . LYS A 1 91 ? 40.709 4.179 -35.490 1.00 71.31 91 LYS A O 1
ATOM 736 N N . LEU A 1 92 ? 39.997 4.771 -33.443 1.00 64.19 92 LEU A N 1
ATOM 737 C CA . LEU A 1 92 ? 41.065 5.740 -33.196 1.00 64.19 92 LEU A CA 1
ATOM 738 C C . LEU A 1 92 ? 42.414 5.033 -32.985 1.00 64.19 92 LEU A C 1
ATOM 740 O O . LEU A 1 92 ? 43.415 5.447 -33.570 1.00 64.19 92 LEU A O 1
ATOM 744 N N . PHE A 1 93 ? 42.426 3.924 -32.239 1.00 60.84 93 PHE A N 1
ATOM 745 C CA . PHE A 1 93 ? 43.621 3.099 -32.037 1.00 60.84 93 PHE A CA 1
ATOM 746 C C . PHE A 1 93 ? 44.046 2.334 -33.302 1.00 60.84 93 PHE A C 1
ATOM 748 O O . PHE A 1 93 ? 45.238 2.269 -33.595 1.00 60.84 93 PHE A O 1
ATOM 755 N N . GLU A 1 94 ? 43.114 1.825 -34.114 1.00 55.69 94 GLU A N 1
ATOM 756 C CA . GLU A 1 94 ? 43.444 1.216 -35.415 1.00 55.69 94 GLU A CA 1
ATOM 757 C C . GLU A 1 94 ? 44.057 2.227 -36.392 1.00 55.69 94 GLU A C 1
ATOM 759 O O . GLU A 1 94 ? 44.998 1.896 -37.114 1.00 55.69 94 GLU A O 1
ATOM 764 N N . LYS A 1 95 ? 43.585 3.481 -36.389 1.00 47.84 95 LYS A N 1
ATOM 765 C CA . LYS A 1 95 ? 44.141 4.547 -37.237 1.00 47.84 95 LYS A CA 1
ATOM 766 C C . LYS A 1 95 ? 45.556 4.973 -36.814 1.00 47.84 95 LYS A C 1
ATOM 768 O O . LYS A 1 95 ? 46.293 5.503 -37.643 1.00 47.84 95 LYS A O 1
ATOM 773 N N . SER A 1 96 ? 45.956 4.701 -35.570 1.00 47.59 96 SER A N 1
ATOM 774 C CA . SER A 1 96 ? 47.318 4.939 -35.073 1.00 47.59 96 SER A CA 1
ATOM 775 C C . SER A 1 96 ? 48.324 3.855 -35.490 1.00 47.59 96 SER A C 1
ATOM 777 O O . SER A 1 96 ? 49.527 4.059 -35.331 1.00 47.59 96 SER A O 1
ATOM 779 N N . ASN A 1 97 ? 47.889 2.727 -36.063 1.00 45.78 97 ASN A N 1
ATOM 780 C CA . ASN A 1 97 ? 48.781 1.629 -36.465 1.00 45.78 97 ASN A CA 1
ATOM 781 C C . ASN A 1 97 ? 49.426 1.829 -37.851 1.00 45.78 97 ASN A C 1
ATOM 783 O O . ASN A 1 97 ? 49.567 0.901 -38.651 1.00 45.78 97 ASN A O 1
ATOM 787 N N . GLY A 1 98 ? 49.887 3.049 -38.125 1.00 46.72 98 GLY A N 1
ATOM 788 C CA . GLY A 1 98 ? 50.805 3.336 -39.221 1.00 46.72 98 GLY A CA 1
ATOM 789 C C . GLY A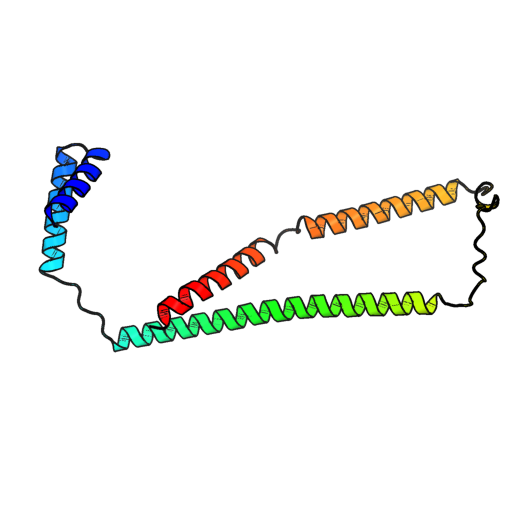 1 98 ? 52.240 2.924 -38.873 1.00 46.72 98 GLY A C 1
ATOM 790 O O . GLY A 1 98 ? 53.023 3.765 -38.453 1.00 46.72 98 GLY A O 1
ATOM 791 N N . LYS A 1 99 ? 52.576 1.655 -39.160 1.00 38.47 99 LYS A N 1
ATOM 792 C CA . LYS A 1 99 ? 53.902 0.980 -39.122 1.00 38.47 99 LYS A CA 1
ATOM 793 C C . LYS A 1 99 ? 54.391 0.458 -37.749 1.00 38.47 99 LYS A C 1
ATOM 795 O O . LYS A 1 99 ? 54.476 1.221 -36.793 1.00 38.47 99 LYS A O 1
ATOM 800 N N . PRO A 1 100 ? 54.829 -0.819 -37.661 1.00 45.12 100 PRO A N 1
ATOM 801 C CA . PRO A 1 100 ? 55.439 -1.371 -36.456 1.00 45.12 100 PRO A CA 1
ATOM 802 C C . PRO A 1 100 ? 56.912 -0.940 -36.372 1.00 45.12 100 PRO A C 1
ATOM 804 O O . PRO A 1 100 ? 57.778 -1.472 -37.069 1.00 45.12 100 PRO A O 1
ATOM 807 N N . GLY A 1 101 ? 57.207 0.040 -35.520 1.00 37.47 101 GLY A N 1
ATOM 808 C CA . GLY A 1 101 ? 58.571 0.319 -35.077 1.00 37.47 101 GLY A CA 1
ATOM 809 C C . GLY A 1 101 ? 59.009 -0.742 -34.067 1.00 37.47 101 GLY A C 1
ATOM 810 O O . GLY A 1 101 ? 58.329 -0.957 -33.069 1.00 37.47 101 GLY A O 1
ATOM 811 N N . LYS A 1 102 ? 60.118 -1.435 -34.350 1.00 36.56 102 LYS A N 1
ATOM 812 C CA . LYS A 1 102 ? 60.753 -2.444 -33.487 1.00 36.56 102 LYS A CA 1
ATOM 813 C C . LYS A 1 102 ? 60.780 -2.001 -32.020 1.00 36.56 102 LYS A C 1
ATOM 815 O O . LYS A 1 102 ? 61.441 -1.026 -31.679 1.00 36.56 102 LYS A O 1
ATOM 820 N N . ILE A 1 103 ? 60.141 -2.784 -31.159 1.00 47.44 103 ILE A N 1
ATOM 821 C CA . ILE A 1 103 ? 60.291 -2.677 -29.710 1.00 47.44 103 ILE A CA 1
ATOM 822 C C . ILE A 1 103 ? 61.660 -3.272 -29.363 1.00 47.44 103 ILE A C 1
ATOM 824 O O . ILE A 1 103 ? 61.814 -4.490 -29.283 1.00 47.44 103 ILE A O 1
ATOM 828 N N . ALA A 1 104 ? 62.670 -2.418 -29.216 1.00 35.12 104 ALA A N 1
ATOM 829 C CA . ALA A 1 104 ? 63.904 -2.769 -28.528 1.00 35.12 104 ALA A CA 1
ATOM 830 C C . ALA A 1 104 ? 63.762 -2.309 -27.076 1.00 35.12 104 ALA A C 1
ATOM 832 O O . ALA A 1 104 ? 63.859 -1.126 -26.760 1.00 35.12 104 ALA A O 1
ATOM 833 N N . ALA A 1 105 ? 63.477 -3.269 -26.202 1.00 45.94 105 ALA A N 1
ATOM 834 C CA . ALA A 1 105 ? 63.574 -3.096 -24.768 1.00 45.94 105 ALA A CA 1
ATOM 835 C C . ALA A 1 105 ? 65.052 -2.938 -24.383 1.00 45.94 105 ALA A C 1
ATOM 837 O O . ALA A 1 105 ? 65.750 -3.932 -24.233 1.00 45.94 105 ALA A O 1
ATOM 838 N N . THR A 1 106 ? 65.511 -1.701 -24.202 1.00 37.41 106 THR A N 1
ATOM 839 C CA . THR A 1 106 ? 66.631 -1.377 -23.311 1.00 37.41 106 THR A CA 1
ATOM 8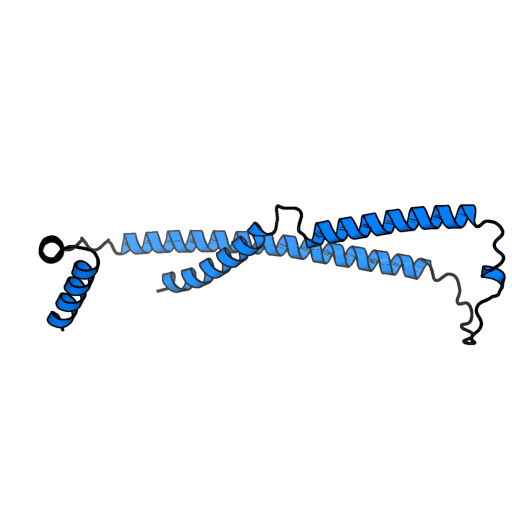40 C C . THR A 1 106 ? 66.480 0.048 -22.797 1.00 37.41 106 THR A C 1
ATOM 842 O O . THR A 1 106 ? 66.406 1.003 -23.561 1.00 37.41 106 THR A O 1
ATOM 845 N N . SER A 1 107 ? 66.429 0.130 -21.4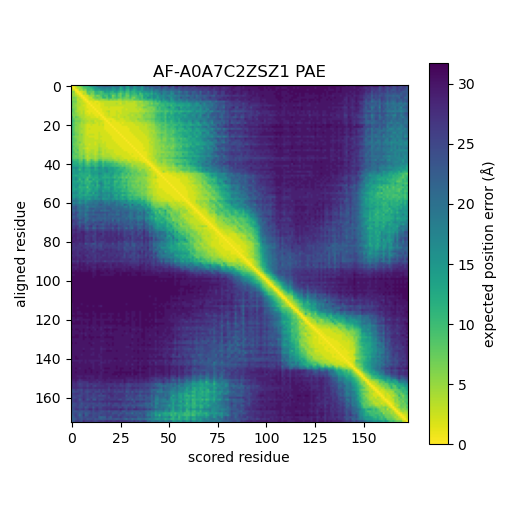73 1.00 46.66 107 SER A N 1
ATOM 846 C CA . SER A 1 107 ? 66.578 1.298 -20.612 1.00 46.66 107 SER A CA 1
ATOM 847 C C . SER A 1 107 ? 67.628 2.308 -21.094 1.00 46.66 107 SER A C 1
ATOM 849 O O . SER A 1 107 ? 68.815 2.056 -20.920 1.00 46.66 107 SER A O 1
ATOM 851 N N . THR A 1 108 ? 67.172 3.462 -21.583 1.00 43.62 108 THR A N 1
ATOM 852 C CA . THR A 1 108 ? 67.725 4.807 -21.319 1.00 43.62 108 THR A CA 1
ATOM 853 C C . THR A 1 108 ? 66.811 5.841 -21.982 1.00 43.62 108 THR A C 1
ATOM 855 O O . THR A 1 108 ? 66.564 5.787 -23.185 1.00 43.62 108 THR A O 1
ATOM 858 N N . MET A 1 109 ? 66.246 6.762 -21.192 1.00 42.44 109 MET A N 1
ATOM 859 C CA . MET A 1 109 ? 65.510 7.913 -21.732 1.00 42.44 109 MET A CA 1
ATOM 860 C C . MET A 1 109 ? 66.459 8.747 -22.616 1.00 42.44 109 MET A C 1
ATOM 862 O O . MET A 1 109 ? 67.610 8.935 -22.215 1.00 42.44 109 MET A O 1
ATOM 866 N N . PRO A 1 110 ? 66.033 9.238 -23.796 1.00 43.12 110 PRO A N 1
ATOM 867 C CA . PRO A 1 110 ? 66.900 10.026 -24.664 1.00 43.12 110 PRO A CA 1
ATO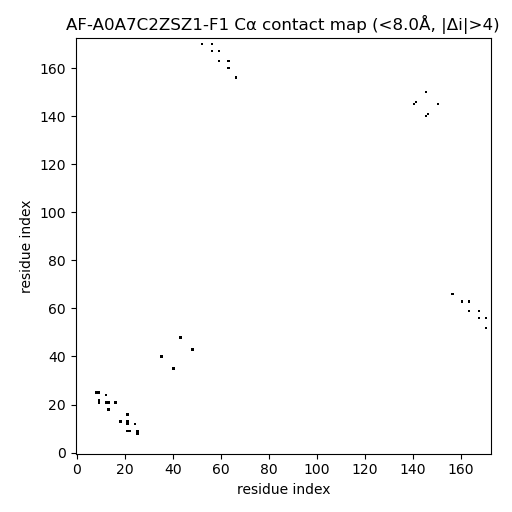M 868 C C . PRO A 1 110 ? 67.141 11.415 -24.062 1.00 43.12 110 PRO A C 1
ATOM 870 O O . PRO A 1 110 ? 66.196 12.134 -23.743 1.00 43.12 110 PRO A O 1
ATOM 873 N N . GLU A 1 111 ? 68.411 11.804 -23.979 1.00 47.66 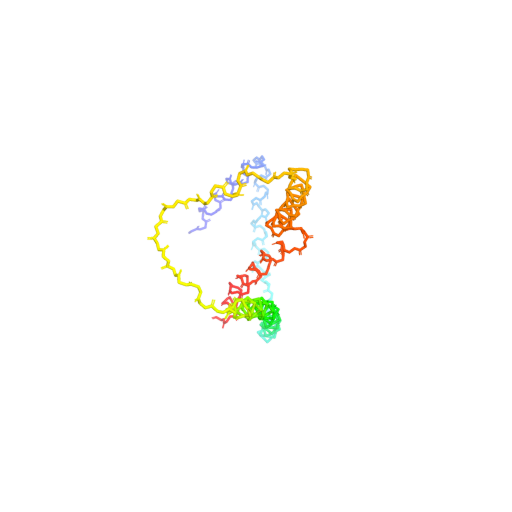111 GLU A N 1
ATOM 874 C CA . GLU A 1 111 ? 68.926 13.105 -23.513 1.00 47.66 111 GLU A CA 1
ATOM 875 C C . GLU A 1 111 ? 68.328 14.312 -24.274 1.00 47.66 111 GLU A C 1
ATOM 877 O O . GLU A 1 111 ? 68.294 15.424 -23.766 1.00 47.66 111 GLU A O 1
ATOM 882 N N . ILE A 1 112 ? 67.742 14.067 -25.451 1.00 51.94 112 ILE A N 1
ATOM 883 C CA . ILE A 1 112 ? 67.120 15.057 -26.347 1.00 51.94 112 ILE A CA 1
ATOM 884 C C . ILE A 1 112 ? 65.888 15.742 -25.723 1.00 51.94 112 ILE A C 1
ATOM 886 O O . ILE A 1 112 ? 65.534 16.840 -26.134 1.00 51.94 112 ILE A O 1
ATOM 890 N N . ILE A 1 113 ? 65.241 15.131 -24.723 1.00 53.91 113 ILE A N 1
ATOM 891 C CA . ILE A 1 113 ? 64.085 15.749 -24.045 1.00 53.91 113 ILE A CA 1
ATOM 892 C C . ILE A 1 113 ? 64.521 16.904 -23.117 1.00 53.91 113 ILE A C 1
ATOM 894 O O . ILE A 1 113 ? 63.712 17.772 -22.816 1.00 53.91 113 ILE A O 1
ATOM 898 N N . TRP A 1 114 ? 65.788 16.960 -22.686 1.00 51.34 114 TRP A N 1
ATOM 899 C CA . TRP A 1 114 ? 66.244 17.936 -21.686 1.00 51.34 114 TRP A CA 1
ATOM 900 C C . TRP A 1 114 ? 66.789 19.258 -22.258 1.00 51.34 114 TRP A C 1
ATOM 902 O O . TRP A 1 114 ? 66.908 20.215 -21.500 1.00 51.34 114 TRP A O 1
ATOM 912 N N . GLU A 1 115 ? 67.081 19.355 -23.561 1.00 50.88 115 GLU A N 1
ATOM 913 C CA . GLU A 1 115 ? 67.575 20.591 -24.211 1.00 50.88 115 GLU A CA 1
ATOM 914 C C . GLU A 1 115 ? 66.539 21.223 -25.160 1.00 50.88 115 GLU A C 1
ATOM 916 O O . GLU A 1 115 ? 66.842 21.649 -26.275 1.00 50.88 115 GLU A O 1
ATOM 921 N N . SER A 1 116 ? 65.278 21.265 -24.732 1.00 51.97 116 SER A N 1
ATOM 922 C CA . SER A 1 116 ? 64.235 22.018 -25.430 1.00 51.97 116 SER A CA 1
ATOM 923 C C . SER A 1 116 ? 64.357 23.512 -25.101 1.00 51.97 116 SER A C 1
ATOM 925 O O . SER A 1 116 ? 64.068 23.947 -23.989 1.00 51.97 116 SER A O 1
ATOM 927 N N . ASP A 1 117 ? 64.788 24.311 -26.078 1.00 54.81 117 ASP A N 1
ATOM 928 C CA . ASP A 1 117 ? 65.056 25.757 -25.953 1.00 54.81 117 ASP A CA 1
ATOM 929 C C . ASP A 1 117 ? 63.770 26.625 -25.915 1.00 54.81 117 ASP A C 1
ATOM 931 O O . ASP A 1 117 ? 63.799 27.828 -26.179 1.00 54.81 117 ASP A O 1
ATOM 935 N N . ASN A 1 118 ? 62.605 26.024 -25.636 1.00 57.19 118 ASN A N 1
ATOM 936 C CA . ASN A 1 118 ? 61.305 26.702 -25.683 1.00 57.19 118 ASN A CA 1
ATOM 937 C C . ASN A 1 118 ? 60.388 26.342 -24.504 1.00 57.19 118 ASN A C 1
ATOM 939 O O . ASN A 1 118 ? 59.217 25.995 -24.671 1.00 57.19 118 ASN A O 1
ATOM 943 N N . THR A 1 119 ? 60.924 26.488 -23.295 1.00 56.06 119 THR A N 1
ATOM 944 C CA . THR A 1 119 ? 60.210 26.281 -22.024 1.00 56.06 119 THR A CA 1
ATOM 945 C C . THR A 1 119 ? 58.931 27.120 -21.898 1.00 56.06 119 THR A C 1
ATOM 947 O O . THR A 1 119 ? 57.964 26.682 -21.289 1.00 56.06 119 THR A O 1
ATOM 950 N N . ALA A 1 120 ? 58.867 28.293 -22.539 1.00 56.88 120 ALA A N 1
ATOM 951 C CA . ALA A 1 120 ? 57.688 29.162 -22.510 1.00 56.88 120 ALA A CA 1
ATOM 952 C C . ALA A 1 120 ? 56.477 28.602 -23.286 1.00 56.88 120 ALA A C 1
ATOM 954 O O . ALA A 1 120 ? 55.337 28.889 -22.923 1.00 56.88 120 ALA A O 1
ATOM 955 N N . ALA A 1 121 ? 56.702 27.827 -24.353 1.00 57.59 121 ALA A N 1
ATOM 956 C CA . ALA A 1 121 ? 55.618 27.150 -25.068 1.00 57.59 121 ALA A CA 1
ATOM 957 C C . ALA A 1 121 ? 55.146 25.899 -24.313 1.00 57.59 121 ALA A C 1
ATOM 959 O O . ALA A 1 121 ? 53.948 25.643 -24.242 1.00 57.59 121 ALA A O 1
ATOM 960 N N . GLU A 1 122 ? 56.075 25.175 -23.685 1.00 56.22 122 GLU A N 1
ATOM 961 C CA . GLU A 1 122 ? 55.762 24.008 -22.854 1.00 56.22 122 GLU A CA 1
ATOM 962 C C . GLU A 1 122 ? 54.976 24.396 -21.592 1.00 56.22 122 GLU A C 1
ATOM 964 O O . GLU A 1 122 ? 54.022 23.709 -21.234 1.00 56.22 122 GLU A O 1
ATOM 969 N N . ASP A 1 123 ? 55.294 25.538 -20.972 1.00 58.38 123 ASP A N 1
ATOM 970 C CA . ASP A 1 123 ? 54.538 26.085 -19.837 1.00 58.38 123 ASP A CA 1
ATOM 971 C C . ASP A 1 123 ? 53.108 26.500 -20.232 1.00 58.38 123 ASP A C 1
ATOM 973 O O . ASP A 1 123 ? 52.166 26.327 -19.454 1.00 58.38 123 ASP A O 1
ATOM 977 N N . ALA A 1 124 ? 52.913 27.019 -21.450 1.00 61.56 124 ALA A N 1
ATOM 978 C CA . ALA A 1 124 ? 51.588 27.367 -21.968 1.00 61.56 124 ALA A CA 1
ATOM 979 C C . ALA A 1 124 ? 50.742 26.119 -22.280 1.00 61.56 124 ALA A C 1
ATOM 981 O O . ALA A 1 124 ? 49.541 26.087 -21.983 1.00 61.56 124 ALA A O 1
ATOM 982 N N . ASP A 1 125 ? 51.369 25.073 -22.819 1.00 64.50 125 ASP A N 1
ATOM 983 C CA . ASP A 1 125 ? 50.727 23.779 -23.055 1.00 64.50 125 ASP A CA 1
ATOM 984 C C . ASP A 1 125 ? 50.389 23.080 -21.727 1.00 64.50 125 ASP A C 1
ATOM 986 O O . ASP A 1 125 ? 49.296 22.534 -21.576 1.00 64.50 125 ASP A O 1
ATOM 990 N N . LEU A 1 126 ? 51.257 23.178 -20.713 1.00 67.69 126 LEU A N 1
ATOM 991 C CA . LEU A 1 126 ? 50.994 22.694 -19.353 1.00 67.69 126 LEU A CA 1
ATOM 992 C C . LEU A 1 126 ? 49.841 23.439 -18.675 1.00 67.69 126 LEU A C 1
ATOM 994 O O . LEU A 1 126 ? 48.996 22.805 -18.041 1.00 67.69 126 LEU A O 1
ATOM 998 N N . ALA A 1 127 ? 49.766 24.764 -18.823 1.00 69.38 127 ALA A N 1
ATOM 999 C CA . ALA A 1 127 ? 48.647 25.554 -18.311 1.00 69.38 127 ALA A CA 1
ATOM 1000 C C . ALA A 1 127 ? 47.324 25.166 -18.993 1.00 69.38 127 ALA A C 1
ATOM 1002 O O . ALA A 1 127 ? 46.291 25.056 -18.331 1.00 69.38 127 ALA A O 1
ATOM 1003 N N . THR A 1 128 ? 47.368 24.892 -20.299 1.00 73.56 128 THR A N 1
ATOM 1004 C CA . THR A 1 128 ? 46.207 24.437 -21.077 1.00 73.56 128 THR A CA 1
ATOM 1005 C C . THR A 1 128 ? 45.756 23.045 -20.634 1.00 73.56 128 THR A C 1
ATOM 1007 O O . THR A 1 128 ? 44.582 22.850 -20.328 1.00 73.56 128 THR A O 1
ATOM 1010 N N . LEU A 1 129 ? 46.688 22.098 -20.498 1.00 71.56 129 LEU A N 1
ATOM 1011 C CA . LEU A 1 129 ? 46.397 20.751 -20.005 1.00 71.56 129 LEU A CA 1
ATOM 1012 C C . LEU A 1 129 ? 45.879 20.767 -18.562 1.00 71.56 129 LEU A C 1
ATOM 1014 O O . LEU A 1 129 ? 44.984 19.999 -18.225 1.00 71.56 129 LEU A O 1
ATOM 1018 N N . THR A 1 130 ? 46.392 21.663 -17.715 1.00 75.69 130 THR A N 1
ATOM 1019 C CA . THR A 1 130 ? 45.904 21.831 -16.337 1.00 75.69 130 THR A CA 1
ATOM 1020 C C . THR A 1 130 ? 44.457 22.323 -16.329 1.00 75.69 130 THR A C 1
ATOM 1022 O O . THR A 1 130 ? 43.628 21.754 -15.624 1.00 75.69 130 THR A O 1
ATOM 1025 N N . ALA A 1 131 ? 44.120 23.308 -17.167 1.00 76.38 131 ALA A N 1
ATOM 1026 C CA . ALA A 1 131 ? 42.750 23.804 -17.292 1.00 76.38 131 ALA A CA 1
ATOM 1027 C C . ALA A 1 131 ? 41.783 22.732 -17.831 1.00 76.38 131 ALA A C 1
ATOM 1029 O O . ALA A 1 131 ? 40.655 22.617 -17.350 1.00 76.38 131 ALA A O 1
ATOM 1030 N N . GLU A 1 132 ? 42.220 21.913 -18.792 1.00 73.38 132 GLU A N 1
ATOM 1031 C CA . GLU A 1 132 ? 41.423 20.791 -19.304 1.00 73.38 132 GLU A CA 1
ATOM 1032 C C . GLU A 1 132 ? 41.221 19.696 -18.245 1.00 73.38 132 GLU A C 1
ATOM 1034 O O . GLU A 1 132 ? 40.123 19.150 -18.124 1.00 73.38 132 GLU A O 1
ATOM 1039 N N . ILE A 1 133 ? 42.243 19.398 -17.436 1.00 78.69 133 ILE A N 1
ATOM 1040 C CA . ILE A 1 133 ? 42.142 18.432 -16.332 1.00 78.69 133 ILE A CA 1
ATOM 1041 C C . ILE A 1 133 ? 41.172 18.935 -15.258 1.00 78.69 133 ILE A C 1
ATOM 1043 O O . ILE A 1 133 ? 40.303 18.174 -14.836 1.00 78.69 133 ILE A O 1
ATOM 1047 N N . GLU A 1 134 ? 41.258 20.206 -14.861 1.00 77.31 134 GLU A N 1
ATOM 1048 C CA . GLU A 1 134 ? 40.322 20.813 -13.904 1.00 77.31 134 GLU A CA 1
ATOM 1049 C C . GLU A 1 134 ? 38.883 20.829 -14.440 1.00 77.31 134 GLU A C 1
ATOM 1051 O O . GLU A 1 134 ? 37.927 20.615 -13.691 1.00 77.31 134 GLU A O 1
ATOM 1056 N N . GLN A 1 135 ? 38.705 21.044 -15.747 1.00 78.44 135 GLN A N 1
ATOM 1057 C CA . GLN A 1 135 ? 37.395 20.952 -16.384 1.00 78.44 135 GLN A CA 1
ATOM 1058 C C . GLN A 1 135 ? 36.840 19.523 -16.309 1.00 78.44 135 GLN A C 1
ATOM 1060 O O . GLN A 1 135 ? 35.695 19.335 -15.896 1.00 78.44 135 GLN A O 1
ATOM 1065 N N . VAL A 1 136 ? 37.642 18.514 -16.654 1.00 73.75 136 VAL A N 1
ATOM 1066 C CA . VAL A 1 136 ? 37.230 17.104 -16.579 1.00 73.75 136 VAL A CA 1
ATOM 1067 C C . VAL A 1 136 ? 36.949 16.686 -15.134 1.00 73.75 136 VAL A C 1
ATOM 1069 O O . VAL A 1 136 ? 35.976 15.978 -14.880 1.00 73.75 136 VAL A O 1
ATOM 1072 N N . GLU A 1 137 ? 37.747 17.141 -14.169 1.00 76.19 137 GLU A N 1
ATOM 1073 C CA . GLU A 1 137 ? 37.521 16.880 -12.746 1.00 76.19 137 GLU A CA 1
ATOM 1074 C C . GLU A 1 137 ? 36.206 17.505 -12.266 1.00 76.19 137 GLU A C 1
ATOM 1076 O O . GLU A 1 137 ? 35.409 16.830 -11.612 1.00 76.19 137 GLU A O 1
ATOM 1081 N N . ASN A 1 138 ? 35.912 18.744 -12.666 1.00 70.44 138 ASN A N 1
ATOM 1082 C CA . ASN A 1 138 ? 34.635 19.394 -12.371 1.00 70.44 138 ASN A CA 1
ATOM 1083 C C . ASN A 1 138 ? 33.447 18.682 -13.033 1.00 70.44 138 ASN A C 1
ATOM 1085 O O . ASN A 1 138 ? 32.402 18.525 -12.402 1.00 70.44 138 ASN A O 1
ATOM 1089 N N . GLU A 1 139 ? 33.593 18.204 -14.270 1.00 66.81 139 GLU A N 1
ATOM 1090 C CA . GLU A 1 139 ? 32.561 17.418 -14.955 1.00 66.81 139 GLU A CA 1
ATOM 1091 C C . GLU A 1 139 ? 32.329 16.061 -14.264 1.00 66.81 139 GLU A C 1
ATOM 1093 O O . GLU A 1 139 ? 31.184 15.636 -14.088 1.00 66.81 139 GLU A O 1
ATOM 1098 N N . ILE A 1 140 ? 33.388 15.399 -13.789 1.00 72.00 140 ILE A N 1
ATOM 1099 C CA . ILE A 1 140 ? 33.294 14.158 -13.006 1.00 72.00 140 ILE A CA 1
ATOM 1100 C C . ILE A 1 140 ? 32.637 14.418 -11.648 1.00 72.00 140 ILE A C 1
ATOM 1102 O O . ILE A 1 140 ? 31.753 13.659 -11.243 1.00 72.00 140 ILE A O 1
ATOM 1106 N N . LEU A 1 141 ? 33.009 15.498 -10.961 1.00 65.38 141 LEU A N 1
ATOM 1107 C CA . LEU A 1 141 ? 32.387 15.900 -9.703 1.00 65.38 141 LEU A CA 1
ATOM 1108 C C . LEU A 1 141 ? 30.911 16.256 -9.901 1.00 65.38 141 LEU A C 1
ATOM 1110 O O . LEU A 1 141 ? 30.090 15.851 -9.082 1.00 65.38 141 LEU A O 1
ATOM 1114 N N . ALA A 1 142 ? 30.532 16.906 -11.003 1.00 64.88 142 ALA A N 1
ATOM 1115 C CA . ALA A 1 142 ? 29.134 17.178 -11.345 1.00 64.88 142 ALA A CA 1
ATOM 1116 C C . ALA A 1 142 ? 28.333 15.888 -11.621 1.00 64.88 142 ALA A C 1
ATOM 1118 O O . ALA A 1 142 ? 27.181 15.755 -11.190 1.00 64.88 142 ALA A O 1
ATOM 1119 N N . LEU A 1 143 ? 28.952 14.897 -12.275 1.00 58.53 143 LEU A N 1
ATOM 1120 C CA . LEU A 1 143 ? 28.365 13.571 -12.498 1.00 58.53 143 LEU A CA 1
ATOM 1121 C C . LEU A 1 143 ? 28.232 12.760 -11.198 1.00 58.53 143 LEU A C 1
ATOM 1123 O O . LEU A 1 143 ? 27.248 12.039 -11.023 1.00 58.53 143 LEU A O 1
ATOM 1127 N N . GLN A 1 144 ? 29.202 12.876 -10.287 1.00 53.84 144 GLN A N 1
ATOM 1128 C CA . GLN A 1 144 ? 29.263 12.115 -9.037 1.00 53.84 144 GLN A CA 1
ATOM 1129 C C . GLN A 1 144 ? 28.401 12.724 -7.924 1.00 53.84 144 GLN A C 1
ATOM 1131 O O . GLN A 1 144 ? 27.694 11.995 -7.226 1.00 53.84 144 GLN A O 1
ATOM 1136 N N . LEU A 1 145 ? 28.424 14.051 -7.770 1.00 51.72 145 LEU A N 1
ATOM 1137 C CA . LEU A 1 145 ? 27.584 14.795 -6.824 1.00 51.72 145 LEU A CA 1
ATOM 1138 C C . LEU A 1 145 ? 26.148 14.944 -7.325 1.00 51.72 145 LEU A C 1
ATOM 1140 O O . LEU A 1 145 ? 25.272 15.323 -6.550 1.00 51.72 145 LEU A O 1
ATOM 1144 N N . GLY A 1 146 ? 25.900 14.578 -8.585 1.00 53.41 146 GLY A N 1
ATOM 1145 C CA . GLY A 1 146 ? 24.583 14.512 -9.180 1.00 53.41 146 GLY A CA 1
ATOM 1146 C C . GLY A 1 146 ? 23.908 15.865 -9.105 1.00 53.41 146 GLY A C 1
ATOM 1147 O O . GLY A 1 146 ? 23.059 16.063 -8.237 1.00 53.41 146 GLY A O 1
ATOM 1148 N N . GLU A 1 147 ? 24.261 16.761 -10.030 1.00 47.56 147 GLU A N 1
ATOM 1149 C CA . GLU A 1 147 ? 23.565 18.027 -10.261 1.00 47.56 147 GLU A CA 1
ATOM 1150 C C . GLU A 1 147 ? 22.062 17.776 -10.514 1.00 47.56 147 GLU A C 1
ATOM 1152 O O . GLU A 1 147 ? 21.550 17.456 -11.585 1.00 47.56 147 GLU A O 1
ATOM 1157 N N . ASN A 1 148 ? 21.413 17.762 -9.362 1.00 46.94 148 ASN A N 1
ATOM 1158 C CA . ASN A 1 148 ? 20.050 17.780 -8.898 1.00 46.94 148 ASN A CA 1
ATOM 1159 C C . ASN A 1 148 ? 18.917 17.859 -9.934 1.00 46.94 148 ASN A C 1
ATOM 1161 O O . ASN A 1 148 ? 18.254 18.879 -10.090 1.00 46.94 148 ASN A O 1
ATOM 1165 N N . ASN A 1 149 ? 18.591 16.711 -10.534 1.00 42.66 149 ASN A N 1
ATOM 1166 C CA . ASN A 1 149 ? 17.190 16.294 -10.733 1.00 42.66 149 ASN A CA 1
ATOM 1167 C C . ASN A 1 149 ? 16.989 14.761 -10.770 1.00 42.66 149 ASN A C 1
ATOM 1169 O O . ASN A 1 149 ? 15.950 14.261 -11.206 1.00 42.66 149 ASN A O 1
ATOM 1173 N N . GLY A 1 150 ? 17.984 13.977 -10.338 1.00 49.19 150 GLY A N 1
ATOM 1174 C CA . GLY A 1 150 ? 18.011 12.532 -10.602 1.00 49.19 150 GLY A CA 1
ATOM 1175 C C . GLY A 1 150 ? 17.896 11.614 -9.388 1.00 49.19 150 GLY A C 1
ATOM 1176 O O . GLY A 1 150 ? 17.334 10.523 -9.513 1.00 49.19 150 GLY A O 1
ATOM 1177 N N . ASN A 1 151 ? 18.416 12.014 -8.224 1.00 47.72 151 ASN A N 1
ATOM 1178 C CA . ASN A 1 151 ? 18.677 11.036 -7.163 1.00 47.72 151 ASN A CA 1
ATOM 1179 C C . ASN A 1 151 ? 17.443 10.712 -6.304 1.00 47.72 151 ASN A C 1
ATOM 1181 O O . ASN A 1 151 ? 17.232 9.560 -5.931 1.00 47.72 151 ASN A O 1
ATOM 1185 N N . GLY A 1 152 ? 16.540 11.682 -6.116 1.00 47.81 152 GLY A N 1
ATOM 1186 C CA . GLY A 1 152 ? 15.211 11.411 -5.559 1.00 47.81 152 GLY A CA 1
ATOM 1187 C C . GLY A 1 152 ? 14.394 10.476 -6.454 1.00 47.81 152 GLY A C 1
ATOM 1188 O O . GLY A 1 152 ? 13.670 9.623 -5.962 1.00 47.81 152 GLY A O 1
ATOM 1189 N N . TYR A 1 153 ? 14.565 10.556 -7.778 1.00 49.06 153 TYR A N 1
ATOM 1190 C CA . TYR A 1 153 ? 13.820 9.713 -8.710 1.00 49.06 153 TYR A CA 1
ATOM 1191 C C . TYR A 1 153 ? 14.256 8.245 -8.654 1.00 49.06 153 TYR A C 1
ATOM 1193 O O . TYR A 1 153 ? 13.415 7.366 -8.811 1.00 49.06 153 TYR A O 1
ATOM 1201 N N . ARG A 1 154 ? 15.543 7.953 -8.414 1.00 49.56 154 ARG A N 1
ATOM 1202 C CA . ARG A 1 154 ? 16.042 6.572 -8.295 1.00 49.56 154 ARG A CA 1
ATOM 1203 C C . ARG A 1 154 ? 15.544 5.912 -7.008 1.00 49.56 154 ARG A C 1
ATOM 1205 O O . ARG A 1 154 ? 14.938 4.852 -7.103 1.00 49.56 154 ARG A O 1
ATOM 1212 N N . ALA A 1 155 ? 15.676 6.595 -5.867 1.00 55.00 155 ALA A N 1
ATOM 1213 C CA . ALA A 1 155 ? 15.141 6.129 -4.587 1.00 55.00 155 ALA A CA 1
ATOM 1214 C C . ALA A 1 155 ? 13.609 5.990 -4.615 1.00 55.00 155 ALA A C 1
ATOM 1216 O O . ALA A 1 155 ? 13.074 4.990 -4.154 1.00 55.00 155 ALA A O 1
ATOM 1217 N N . VAL A 1 156 ? 12.888 6.937 -5.231 1.00 57.97 156 VAL A N 1
ATOM 1218 C CA . VAL A 1 156 ? 11.428 6.840 -5.408 1.00 57.97 156 VAL A CA 1
ATOM 1219 C C . VAL A 1 156 ? 11.054 5.697 -6.348 1.00 57.97 156 VAL A C 1
ATOM 1221 O O . VAL A 1 156 ? 10.102 4.988 -6.066 1.00 57.97 156 VAL A O 1
ATOM 1224 N N . THR A 1 157 ? 11.789 5.464 -7.438 1.00 57.84 157 THR A N 1
ATOM 1225 C CA . THR A 1 157 ? 11.481 4.358 -8.366 1.00 57.84 157 THR A CA 1
ATOM 1226 C C . THR A 1 157 ? 11.751 2.994 -7.727 1.00 57.84 157 THR A C 1
ATOM 1228 O O . THR A 1 157 ? 10.999 2.054 -7.966 1.00 57.84 157 THR A O 1
ATOM 1231 N N . GLU A 1 158 ? 12.802 2.880 -6.917 1.00 58.44 158 GLU A N 1
ATOM 1232 C CA . GLU A 1 158 ? 13.148 1.663 -6.177 1.00 58.44 158 GLU A CA 1
ATOM 1233 C C . GLU A 1 158 ? 12.130 1.382 -5.061 1.00 58.44 158 GLU A C 1
ATOM 1235 O O . GLU A 1 158 ? 11.552 0.298 -5.037 1.00 58.44 158 GLU A O 1
ATOM 1240 N N . LEU A 1 159 ? 11.776 2.395 -4.258 1.00 58.62 159 LEU A N 1
ATOM 1241 C CA . LEU A 1 159 ? 10.696 2.313 -3.266 1.00 58.62 159 LEU A CA 1
ATOM 1242 C C . LEU A 1 159 ? 9.329 2.039 -3.907 1.00 58.62 159 LEU A C 1
ATOM 1244 O O . LEU A 1 159 ? 8.518 1.308 -3.349 1.00 58.62 159 LEU A O 1
ATOM 1248 N N . GLU A 1 160 ? 9.040 2.603 -5.082 1.00 60.22 160 GLU A N 1
ATOM 1249 C CA . GLU A 1 160 ? 7.817 2.295 -5.827 1.00 60.22 160 GLU A CA 1
ATOM 1250 C C . GLU A 1 160 ? 7.793 0.840 -6.295 1.00 60.22 160 GLU A C 1
ATOM 1252 O O . GLU A 1 160 ? 6.727 0.227 -6.307 1.00 60.22 160 GLU A O 1
ATOM 1257 N N . MET A 1 161 ? 8.941 0.280 -6.678 1.00 60.19 161 MET A N 1
ATOM 1258 C CA . MET A 1 161 ? 9.052 -1.111 -7.110 1.00 60.19 161 MET A CA 1
ATOM 1259 C C . MET A 1 161 ? 8.882 -2.071 -5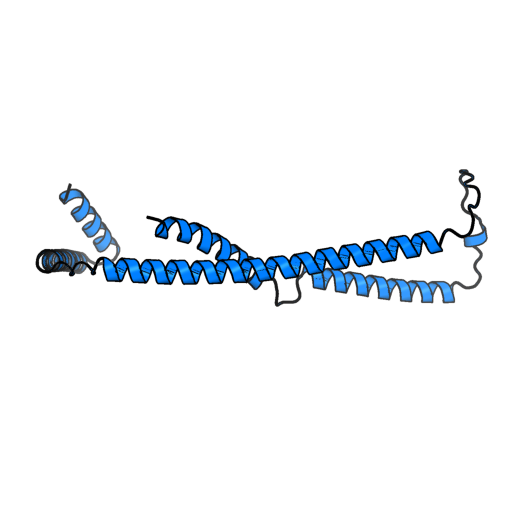.930 1.00 60.19 161 MET A C 1
ATOM 1261 O O . MET A 1 161 ? 8.086 -3.004 -6.036 1.00 60.19 161 MET A O 1
ATOM 1265 N N . GLU A 1 162 ? 9.528 -1.776 -4.800 1.00 59.28 162 GLU A N 1
ATOM 1266 C CA . GLU A 1 162 ? 9.390 -2.519 -3.543 1.00 59.28 162 GLU A CA 1
ATOM 1267 C C . GLU A 1 162 ? 7.950 -2.439 -3.003 1.00 59.28 162 GLU A C 1
ATOM 1269 O O . GLU A 1 162 ? 7.346 -3.453 -2.654 1.00 59.28 162 GLU A O 1
ATOM 1274 N N . LEU A 1 163 ? 7.324 -1.257 -3.044 1.00 60.53 163 LEU A N 1
ATOM 1275 C CA . LEU A 1 163 ? 5.923 -1.086 -2.658 1.00 60.53 163 LEU A CA 1
ATOM 1276 C C . LEU A 1 163 ? 4.976 -1.848 -3.598 1.00 60.53 163 LEU A C 1
ATOM 1278 O O . LEU A 1 163 ? 3.978 -2.398 -3.140 1.00 60.53 163 LEU A O 1
ATOM 1282 N N . ILE A 1 164 ? 5.252 -1.904 -4.906 1.00 59.72 164 ILE A N 1
ATOM 1283 C CA . ILE A 1 164 ? 4.466 -2.711 -5.855 1.00 59.72 164 ILE A CA 1
ATOM 1284 C C . ILE A 1 164 ? 4.618 -4.205 -5.551 1.00 59.72 164 ILE A C 1
ATOM 1286 O O . ILE A 1 164 ? 3.630 -4.930 -5.655 1.00 59.72 164 ILE A O 1
ATOM 1290 N N . GLU A 1 165 ? 5.812 -4.666 -5.183 1.00 59.34 165 GLU A N 1
ATOM 1291 C CA . GLU A 1 165 ? 6.079 -6.064 -4.838 1.00 59.34 165 GLU A CA 1
ATOM 1292 C C . GLU A 1 165 ? 5.320 -6.474 -3.570 1.00 59.34 165 GLU A C 1
ATOM 1294 O O . GLU A 1 165 ? 4.462 -7.359 -3.648 1.00 59.34 165 GLU A O 1
ATOM 1299 N N . ILE A 1 166 ? 5.495 -5.725 -2.472 1.00 59.72 166 ILE A N 1
ATOM 1300 C CA . ILE A 1 166 ? 4.812 -5.945 -1.184 1.00 59.72 166 ILE A CA 1
ATOM 1301 C C . ILE A 1 166 ? 3.285 -5.888 -1.342 1.00 59.72 166 ILE A C 1
ATOM 1303 O O . ILE A 1 166 ? 2.551 -6.705 -0.784 1.00 59.72 166 ILE A O 1
ATOM 1307 N N . ASN A 1 167 ? 2.775 -4.931 -2.120 1.00 56.47 167 ASN A N 1
ATOM 1308 C CA . ASN A 1 167 ? 1.335 -4.742 -2.279 1.00 56.47 167 ASN A CA 1
ATOM 1309 C C . ASN A 1 167 ? 0.730 -5.780 -3.243 1.00 56.47 167 ASN A C 1
ATOM 1311 O O . ASN A 1 167 ? -0.433 -6.141 -3.101 1.00 56.47 167 ASN A O 1
ATOM 1315 N N . SER A 1 168 ? 1.495 -6.313 -4.204 1.00 59.78 168 SER A N 1
ATOM 1316 C CA . SER A 1 168 ? 0.974 -7.305 -5.156 1.00 59.78 168 SER A CA 1
ATOM 1317 C C . SER A 1 168 ? 0.573 -8.626 -4.503 1.00 59.78 168 SER A C 1
ATOM 1319 O O . SER A 1 168 ? -0.403 -9.231 -4.943 1.00 59.78 168 SER A O 1
ATOM 1321 N N . ASP A 1 169 ? 1.270 -9.049 -3.450 1.00 62.59 169 ASP A N 1
ATOM 1322 C CA . ASP A 1 169 ? 0.971 -10.301 -2.752 1.00 62.59 169 ASP A CA 1
ATOM 1323 C C . ASP A 1 169 ? -0.236 -10.170 -1.822 1.00 62.59 169 ASP A C 1
ATOM 1325 O O . ASP A 1 169 ? -1.043 -11.092 -1.734 1.00 62.59 169 ASP A O 1
ATOM 1329 N N . PHE A 1 170 ? -0.455 -8.988 -1.240 1.00 61.19 170 PHE A N 1
ATOM 1330 C CA . PHE A 1 170 ? -1.652 -8.702 -0.445 1.00 61.19 170 PHE A CA 1
ATOM 1331 C C . PHE A 1 170 ? -2.960 -8.818 -1.258 1.00 61.19 170 PHE A C 1
ATOM 1333 O O . PHE A 1 170 ? -4.002 -9.196 -0.721 1.00 61.19 170 PHE A O 1
ATOM 1340 N N . TRP A 1 171 ? -2.931 -8.517 -2.563 1.00 58.69 171 TRP A N 1
ATOM 1341 C CA . TRP A 1 171 ? -4.135 -8.513 -3.411 1.00 58.69 171 TRP A CA 1
ATOM 1342 C C . TRP A 1 171 ? -4.406 -9.821 -4.168 1.00 58.69 171 TRP A C 1
ATOM 1344 O O . TRP A 1 171 ? -5.481 -9.940 -4.761 1.00 58.69 171 TRP A O 1
ATOM 1354 N N . LYS A 1 172 ? -3.483 -10.793 -4.164 1.00 59.94 172 LYS A N 1
ATOM 1355 C CA . LYS A 1 172 ? -3.631 -12.062 -4.908 1.00 59.94 172 LYS A CA 1
ATOM 1356 C C . LYS A 1 172 ? -4.626 -13.050 -4.285 1.00 59.94 172 LYS A C 1
ATOM 1358 O O . LYS A 1 172 ? -5.108 -13.916 -5.012 1.00 59.94 172 LYS A O 1
ATOM 1363 N N . GLY A 1 173 ? -5.015 -12.850 -3.024 1.00 51.03 173 GLY A N 1
ATOM 1364 C CA . GLY A 1 173 ? -5.961 -13.715 -2.311 1.00 51.03 173 GLY A CA 1
ATOM 1365 C C . GLY A 1 173 ? -5.279 -14.546 -1.246 1.00 51.03 173 GLY A C 1
ATOM 1366 O O . GLY A 1 173 ? -4.352 -15.299 -1.606 1.00 51.03 173 GLY A O 1
#

Sequence (173 aa):
MNGRNKENLRQLFEKFLNSEQAREAMDNVQKARQIFREYPAPKPDKELIADIKVKIARALLRRKVNAFRRIAYKTAAVAAALILITAISVKLFEKSNGKPGKIAATSTMPEIIWESDNTAAEDADLATLTAEIEQVENEILALQLGENNGNGYRAVTELEMELIEINSDFWKG

pLDDT: mean 70.09, std 16.38, range [35.12, 94.19]

Radius of gyration: 36.16 Å; Cα contacts (8 Å, |Δi|>4): 22; chains: 1; bounding box: 94×43×76 Å